Protein AF-A0A2K9D439-F1 (afdb_monomer)

Radius of gyration: 20.1 Å; Cα contacts (8 Å, |Δi|>4): 12; chains: 1; bounding box: 40×27×56 Å

Sequence (75 aa):
MIKSLALMLAAGLLAGCGSTPNAAPEAGKPAPEQKKSCYQADWQAETMPVINKRIGNERLEKYDAAPNGQEQGCP

Structure (mmCIF, N/CA/C/O backbone):
data_AF-A0A2K9D439-F1
#
_entry.id   AF-A0A2K9D439-F1
#
loop_
_atom_site.group_PDB
_atom_site.id
_atom_site.type_symbol
_atom_site.label_atom_id
_atom_site.label_alt_id
_atom_site.label_comp_id
_atom_site.label_asym_id
_atom_site.label_entity_id
_atom_site.label_seq_id
_atom_site.pdbx_PDB_ins_code
_atom_site.Cartn_x
_atom_site.Cartn_y
_atom_site.Cartn_z
_atom_site.occupancy
_atom_site.B_iso_or_equiv
_atom_site.auth_seq_id
_atom_site.auth_comp_id
_atom_site.auth_asym_id
_atom_site.auth_atom_id
_atom_site.pdbx_PDB_model_num
ATOM 1 N N . MET A 1 1 ? -13.768 -14.549 41.411 1.00 57.66 1 MET A N 1
ATOM 2 C CA . MET A 1 1 ? -14.388 -13.785 40.300 1.00 57.66 1 MET A CA 1
A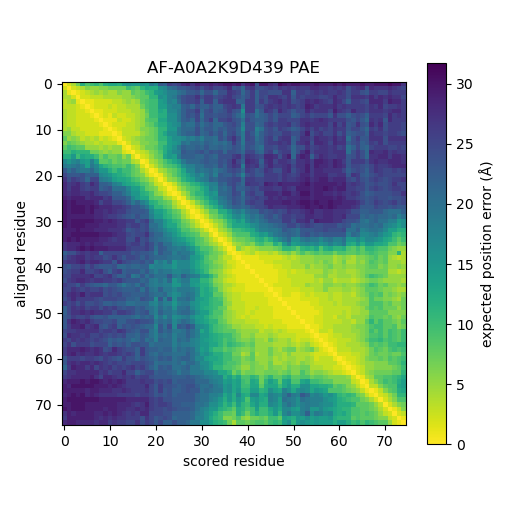TOM 3 C C . MET A 1 1 ? -13.529 -13.755 39.031 1.00 57.66 1 MET A C 1
ATOM 5 O O . MET A 1 1 ? -14.076 -13.866 37.946 1.00 57.66 1 MET A O 1
ATOM 9 N N . ILE A 1 2 ? -12.195 -13.700 39.135 1.00 70.12 2 ILE A N 1
ATOM 10 C CA . ILE A 1 2 ? -11.262 -13.683 37.982 1.00 70.12 2 ILE A CA 1
ATOM 11 C C . ILE A 1 2 ? -11.393 -14.910 37.056 1.00 70.12 2 ILE A C 1
ATOM 13 O O . ILE A 1 2 ? -11.284 -14.792 35.840 1.00 70.12 2 ILE A O 1
ATOM 17 N N . LYS A 1 3 ? -11.692 -16.086 37.621 1.00 65.69 3 LYS A N 1
ATOM 18 C CA . LYS A 1 3 ? -11.795 -17.348 36.869 1.00 65.69 3 LYS A CA 1
ATOM 19 C C . LYS A 1 3 ? -12.962 -17.364 35.870 1.00 65.69 3 LYS A C 1
ATOM 21 O O . LYS A 1 3 ? -12.825 -17.928 34.792 1.00 65.69 3 LYS A O 1
ATOM 26 N N . SER A 1 4 ? -14.067 -16.691 36.195 1.00 76.69 4 SER A N 1
ATOM 27 C CA . SER A 1 4 ? -15.226 -16.561 35.301 1.00 76.69 4 SER A CA 1
ATOM 28 C C . SER A 1 4 ? -14.962 -15.577 34.158 1.00 76.69 4 SER A C 1
ATOM 30 O O . SER A 1 4 ? -15.399 -15.808 33.036 1.00 76.69 4 SER A O 1
ATOM 32 N N . LEU A 1 5 ? -14.197 -14.512 34.427 1.00 76.88 5 LEU A N 1
ATOM 33 C CA . LEU A 1 5 ? -13.815 -13.520 33.419 1.00 76.88 5 LEU A CA 1
ATOM 34 C C . LEU A 1 5 ? -12.867 -14.124 32.372 1.00 76.88 5 LEU A C 1
ATOM 36 O O . LEU A 1 5 ? -13.078 -13.949 31.175 1.00 76.88 5 LEU A O 1
ATOM 40 N N . ALA A 1 6 ? -11.876 -14.903 32.817 1.00 81.12 6 ALA A N 1
ATOM 41 C CA . ALA A 1 6 ? -10.965 -15.622 31.925 1.00 81.12 6 ALA A CA 1
ATOM 42 C C . ALA A 1 6 ? -11.705 -16.617 31.009 1.00 81.12 6 ALA A C 1
ATOM 44 O O . ALA A 1 6 ? -11.380 -16.735 29.830 1.00 81.12 6 ALA A O 1
ATOM 45 N N . LEU A 1 7 ? -12.735 -17.287 31.536 1.00 81.06 7 LEU A N 1
ATOM 46 C CA . LEU A 1 7 ? -13.574 -18.219 30.777 1.00 81.06 7 LEU A CA 1
ATOM 47 C C . LEU A 1 7 ? -14.404 -17.517 29.691 1.00 81.06 7 LEU A C 1
ATOM 49 O O . LEU A 1 7 ? -14.485 -18.015 28.571 1.00 81.06 7 LEU A O 1
ATOM 53 N N . MET A 1 8 ? -14.972 -16.347 29.997 1.00 82.31 8 MET A N 1
ATOM 54 C CA . MET A 1 8 ? -15.737 -15.550 29.028 1.00 82.31 8 MET A CA 1
ATOM 55 C C . MET A 1 8 ? -1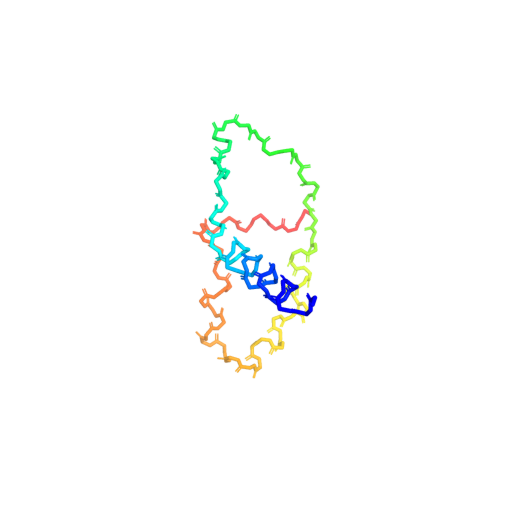4.861 -15.006 27.895 1.00 82.31 8 MET A C 1
ATOM 57 O O . MET A 1 8 ? -15.257 -15.062 26.732 1.00 82.31 8 MET A O 1
ATOM 61 N N . LEU A 1 9 ? -13.648 -14.543 28.214 1.00 83.38 9 LEU A N 1
ATOM 62 C CA . LEU A 1 9 ? -12.680 -14.094 27.210 1.00 83.38 9 LEU A CA 1
ATOM 63 C C . LEU A 1 9 ? -12.265 -15.234 26.275 1.00 83.38 9 LEU A C 1
ATOM 65 O O . LEU A 1 9 ? -12.308 -15.067 25.059 1.00 83.38 9 LEU A O 1
ATOM 69 N N . ALA A 1 10 ? -11.929 -16.406 26.822 1.00 81.38 10 ALA A N 1
ATOM 70 C CA . ALA A 1 10 ? -11.557 -17.559 26.007 1.00 81.38 10 ALA A CA 1
ATOM 71 C C . ALA A 1 10 ? -12.686 -17.965 25.043 1.00 81.38 10 ALA A C 1
ATOM 73 O O . ALA A 1 10 ? -12.443 -18.139 23.851 1.00 81.38 10 ALA A O 1
ATOM 74 N N . ALA A 1 11 ? -13.931 -18.039 25.523 1.00 77.50 11 ALA A N 1
ATOM 75 C CA . ALA A 1 11 ? -15.078 -18.368 24.678 1.00 77.50 11 ALA A CA 1
ATOM 76 C C . ALA A 1 11 ? -15.319 -17.323 23.567 1.00 77.50 11 ALA A C 1
ATOM 78 O O . ALA A 1 11 ? -15.584 -17.694 22.423 1.00 77.50 11 ALA A O 1
ATOM 79 N N . GLY A 1 12 ? -15.172 -16.030 23.877 1.00 78.56 12 GLY A N 1
ATOM 80 C CA . GLY A 1 12 ? -15.318 -14.946 22.901 1.00 78.56 12 GLY A CA 1
ATOM 81 C C . GLY A 1 12 ? -14.257 -14.972 21.796 1.00 78.56 12 GLY A C 1
ATOM 82 O O . GLY A 1 12 ? -14.591 -14.807 20.624 1.00 78.56 12 GLY A O 1
ATOM 83 N N . LEU A 1 13 ? -12.993 -15.243 22.143 1.00 78.56 13 LEU A N 1
ATOM 84 C CA . LEU A 1 13 ? -11.906 -15.361 21.164 1.00 78.56 13 LEU A CA 1
ATOM 85 C C . LEU A 1 13 ? -12.094 -16.560 20.220 1.00 78.56 13 LEU A C 1
ATOM 87 O O . LEU A 1 13 ? -11.854 -16.428 19.020 1.00 78.56 13 LEU A O 1
ATOM 91 N N . LEU A 1 14 ? -12.559 -17.707 20.729 1.00 72.62 14 LEU A N 1
ATOM 92 C CA . LEU A 1 14 ? -12.825 -18.874 19.881 1.00 72.62 14 LEU A CA 1
ATOM 93 C C . LEU A 1 14 ? -14.016 -18.648 18.934 1.00 72.62 14 LEU A C 1
ATOM 95 O O . LEU A 1 14 ? -13.945 -19.040 17.771 1.00 72.62 14 LEU A O 1
ATOM 99 N N . ALA A 1 15 ? -15.081 -17.982 19.391 1.00 68.12 15 ALA A N 1
ATOM 100 C CA . ALA A 1 15 ? -16.235 -17.667 18.544 1.00 68.12 15 ALA A CA 1
ATOM 101 C C . ALA A 1 15 ? -15.914 -16.602 17.477 1.00 68.12 15 ALA A C 1
ATOM 103 O O . ALA A 1 15 ? -16.401 -16.687 16.350 1.00 68.12 15 ALA A O 1
ATOM 104 N N . GLY A 1 16 ? -15.061 -15.625 17.806 1.00 64.44 16 GLY A N 1
ATOM 105 C CA . GLY A 1 16 ? -14.661 -14.561 16.883 1.00 64.44 16 GLY A CA 1
ATOM 106 C C . GLY A 1 16 ? -13.756 -15.027 15.738 1.00 64.44 16 GLY A C 1
ATOM 107 O O . GLY A 1 16 ? -13.824 -14.463 14.651 1.00 64.44 16 GLY A O 1
ATOM 108 N N . CYS A 1 17 ? -12.945 -16.070 15.947 1.00 65.69 17 CYS A N 1
ATOM 109 C CA . CYS A 1 17 ? -12.014 -16.576 14.928 1.00 65.69 17 CYS A CA 1
ATOM 110 C C . CYS A 1 17 ? -12.624 -17.671 14.024 1.00 65.69 17 CYS A C 1
ATOM 112 O O . CYS A 1 17 ? -12.070 -17.983 12.974 1.00 65.69 17 CYS A O 1
ATOM 114 N N . GLY A 1 18 ? -13.762 -18.260 14.418 1.00 58.94 18 GLY A N 1
ATOM 115 C CA . GLY A 1 18 ? -14.456 -19.324 13.675 1.00 58.94 18 GLY A CA 1
ATOM 116 C C . GLY A 1 18 ? -15.694 -18.875 12.891 1.00 58.94 18 GLY A C 1
ATOM 117 O O . GLY A 1 18 ? -16.343 -19.705 12.254 1.00 58.94 18 GLY A O 1
ATOM 118 N N . SER A 1 19 ? -16.048 -17.587 12.936 1.00 62.22 19 SER A N 1
ATOM 119 C CA . SER A 1 19 ? -17.191 -17.058 12.190 1.00 62.22 19 SER A CA 1
ATOM 120 C C . SER A 1 19 ? -16.832 -16.943 10.711 1.00 62.22 19 SER A C 1
ATOM 122 O O . SER A 1 19 ? -16.259 -15.955 10.254 1.00 62.22 19 SER A O 1
ATOM 124 N N . THR A 1 20 ? -17.151 -17.984 9.946 1.00 61.28 20 THR A N 1
ATOM 125 C CA . THR A 1 20 ? -17.290 -17.839 8.498 1.00 61.28 20 THR A CA 1
ATOM 126 C C . THR A 1 20 ? -18.482 -16.911 8.256 1.00 61.28 20 THR A C 1
ATOM 128 O O . THR A 1 20 ? -19.561 -17.174 8.793 1.00 61.28 20 THR A O 1
ATOM 131 N N . PRO A 1 21 ? -18.330 -15.80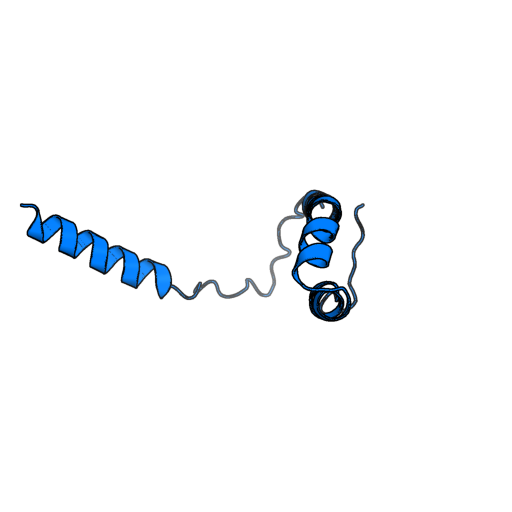0 7.511 1.00 59.03 21 PRO A N 1
ATOM 132 C CA . PRO A 1 21 ? -19.459 -14.931 7.221 1.00 59.03 21 PRO A CA 1
ATOM 133 C C . PRO A 1 21 ? -20.504 -15.728 6.432 1.00 59.03 21 PRO A C 1
ATOM 135 O O . PRO A 1 21 ? -20.347 -15.977 5.241 1.00 59.03 21 PRO A O 1
ATOM 138 N N . ASN A 1 22 ? -21.584 -16.137 7.103 1.00 54.62 22 ASN A N 1
ATOM 139 C CA . ASN A 1 22 ? -22.775 -16.702 6.474 1.00 54.62 22 ASN A CA 1
ATOM 140 C C . ASN A 1 22 ? -23.640 -15.554 5.939 1.00 54.62 22 ASN A C 1
ATOM 142 O O . ASN A 1 22 ? -24.778 -15.339 6.348 1.00 54.62 22 ASN A O 1
ATOM 146 N N . ALA A 1 23 ? -23.037 -14.743 5.078 1.00 61.47 23 ALA A N 1
ATOM 147 C CA . ALA A 1 23 ? -23.770 -13.879 4.184 1.00 61.47 23 ALA A CA 1
ATOM 148 C C . ALA A 1 23 ? -23.812 -14.631 2.858 1.00 61.47 23 ALA A C 1
ATOM 150 O O . ALA A 1 23 ? -22.802 -14.723 2.159 1.00 61.47 23 ALA A O 1
ATOM 151 N N . ALA A 1 24 ? -24.968 -15.206 2.527 1.00 60.41 24 ALA A N 1
ATOM 152 C CA . ALA A 1 24 ? -25.225 -15.568 1.143 1.00 60.41 24 ALA A CA 1
ATOM 153 C C . ALA A 1 24 ? -24.959 -14.307 0.302 1.00 60.41 24 ALA A C 1
ATOM 155 O O . ALA A 1 24 ? -25.489 -13.246 0.653 1.00 60.41 24 ALA A O 1
ATOM 156 N N . PRO A 1 25 ? -24.133 -14.369 -0.759 1.00 53.50 25 PRO A N 1
ATOM 157 C CA . PRO A 1 25 ? -24.053 -13.261 -1.694 1.00 53.50 25 PRO A CA 1
ATOM 158 C C . PRO A 1 25 ? -25.488 -12.956 -2.127 1.00 53.50 25 PRO A C 1
ATOM 160 O O . PRO A 1 25 ? -26.199 -13.881 -2.527 1.00 53.50 25 PRO A O 1
ATOM 163 N N . GLU A 1 26 ? -25.946 -11.706 -2.011 1.00 58.19 26 GLU A N 1
ATOM 164 C CA . GLU A 1 26 ? -27.204 -11.294 -2.636 1.00 58.19 26 GLU A CA 1
ATOM 165 C C . GLU A 1 26 ? -27.008 -11.380 -4.156 1.00 58.19 26 GLU A C 1
ATOM 167 O O . GLU A 1 26 ? -26.710 -10.401 -4.836 1.00 58.19 26 GLU A O 1
ATOM 172 N N . ALA A 1 27 ? -27.117 -12.594 -4.696 1.00 55.09 27 ALA A N 1
ATOM 173 C CA . ALA A 1 27 ? -27.103 -12.880 -6.113 1.00 55.09 27 ALA A CA 1
ATOM 174 C C . ALA A 1 27 ? -28.378 -12.276 -6.709 1.00 55.09 27 ALA A C 1
ATOM 176 O O . ALA A 1 27 ? -29.428 -12.911 -6.739 1.00 55.09 27 ALA A O 1
ATOM 177 N N . GLY A 1 28 ? -28.299 -11.012 -7.121 1.00 55.84 28 GLY A N 1
ATOM 178 C CA . GLY A 1 28 ? -29.367 -10.357 -7.872 1.00 55.84 28 GLY A CA 1
ATOM 179 C C . GLY A 1 28 ? -29.745 -8.952 -7.424 1.00 55.84 28 GLY A C 1
ATOM 180 O O . GLY A 1 28 ? -30.579 -8.342 -8.088 1.00 55.84 28 GLY A O 1
ATOM 181 N N . LYS A 1 29 ? -29.145 -8.398 -6.364 1.00 48.62 29 LYS A N 1
ATOM 182 C CA . LYS A 1 29 ? -29.265 -6.959 -6.103 1.00 48.62 29 LYS A CA 1
ATOM 183 C C . LYS A 1 29 ? -27.990 -6.265 -6.561 1.00 48.62 29 LYS A C 1
ATOM 185 O O . LYS A 1 29 ? -26.916 -6.673 -6.117 1.00 48.62 29 LYS A O 1
ATOM 190 N N . PRO A 1 30 ? -28.062 -5.243 -7.436 1.00 52.97 30 PRO A N 1
ATOM 191 C CA . PRO A 1 30 ? -26.904 -4.393 -7.638 1.00 52.97 30 PRO A CA 1
ATOM 192 C C . PRO A 1 30 ? -26.532 -3.848 -6.262 1.00 52.97 30 PRO A C 1
ATOM 194 O O . PRO A 1 30 ? -27.385 -3.294 -5.560 1.00 52.97 30 PRO A O 1
ATOM 197 N N . ALA A 1 31 ? -25.280 -4.064 -5.855 1.00 59.00 31 ALA A N 1
ATOM 198 C CA . ALA A 1 31 ? -24.742 -3.362 -4.704 1.00 59.00 31 ALA A CA 1
ATOM 199 C C . ALA A 1 31 ? -25.081 -1.872 -4.889 1.00 59.00 31 ALA A C 1
ATOM 201 O O . ALA A 1 31 ? -25.004 -1.390 -6.027 1.00 59.00 31 ALA A O 1
ATOM 202 N N . PRO A 1 32 ? -25.502 -1.152 -3.830 1.00 53.41 32 PRO A N 1
ATOM 203 C CA . PRO A 1 32 ? -25.685 0.290 -3.946 1.00 53.41 32 PRO A CA 1
ATOM 204 C C . PRO A 1 32 ? -24.424 0.847 -4.600 1.00 53.41 32 PRO A C 1
ATOM 206 O O . PRO A 1 32 ? -23.341 0.399 -4.217 1.00 53.41 32 PRO A O 1
ATOM 209 N N . GLU A 1 33 ? -24.559 1.729 -5.601 1.00 55.47 33 GLU A N 1
ATOM 210 C CA . GLU A 1 33 ? -23.405 2.358 -6.249 1.00 55.47 33 GLU A CA 1
ATOM 211 C C . GLU A 1 33 ? -22.554 2.998 -5.154 1.00 55.47 33 GLU A C 1
ATOM 213 O O . GLU A 1 33 ? -22.811 4.108 -4.682 1.00 55.47 33 GLU A O 1
ATOM 218 N N . GLN A 1 34 ? -21.555 2.255 -4.684 1.00 58.31 34 GLN A N 1
ATOM 219 C CA . GLN A 1 34 ? -20.552 2.795 -3.809 1.00 58.31 34 GLN A CA 1
ATOM 220 C C . GLN A 1 34 ? -19.827 3.771 -4.707 1.00 58.31 34 GLN A C 1
ATOM 222 O O . GLN A 1 34 ? -19.249 3.354 -5.712 1.00 58.31 34 GLN A O 1
ATOM 227 N N . LYS A 1 35 ? -19.948 5.070 -4.401 1.00 58.84 35 LYS A N 1
ATOM 228 C CA . LYS A 1 35 ? -19.170 6.119 -5.060 1.00 58.84 35 LYS A CA 1
ATOM 229 C C . LYS A 1 35 ? -17.758 5.572 -5.195 1.00 58.84 35 LYS A C 1
ATOM 231 O O . LYS A 1 35 ? -17.128 5.320 -4.168 1.00 58.84 35 LYS A O 1
ATOM 236 N N . LYS A 1 36 ? -17.331 5.290 -6.430 1.00 62.78 36 LYS A N 1
ATOM 237 C CA . LYS A 1 36 ? -16.045 4.646 -6.692 1.00 62.78 36 LYS A CA 1
ATOM 238 C C . LYS A 1 36 ? -14.977 5.581 -6.146 1.00 62.78 36 LYS A C 1
ATOM 240 O O . LYS A 1 36 ? -14.694 6.617 -6.734 1.00 62.78 36 LYS A O 1
ATOM 245 N N . SER A 1 37 ? -14.496 5.282 -4.946 1.00 67.38 37 SER A N 1
ATOM 246 C CA . SER A 1 37 ? -13.486 6.077 -4.274 1.00 67.38 37 SER A CA 1
ATOM 247 C C . SER A 1 37 ? -12.136 5.551 -4.710 1.00 67.38 37 SER A C 1
ATOM 249 O O . SER A 1 37 ? -11.879 4.350 -4.625 1.00 67.38 37 SER A O 1
ATOM 251 N N . CYS A 1 38 ? -11.257 6.459 -5.113 1.00 79.50 38 CYS A N 1
ATOM 252 C CA . CYS A 1 38 ? -9.865 6.133 -5.385 1.00 79.50 38 CYS A CA 1
ATOM 253 C C . CYS A 1 38 ? -9.089 5.682 -4.159 1.00 79.50 38 CYS A C 1
ATOM 255 O O . CYS A 1 38 ? -7.953 5.266 -4.310 1.00 79.50 38 CYS A O 1
ATOM 257 N N . TYR A 1 39 ? -9.682 5.719 -2.967 1.00 78.44 39 TYR A N 1
ATOM 258 C CA . TYR A 1 39 ? -9.012 5.353 -1.728 1.00 78.44 39 TYR A CA 1
ATOM 259 C C . TYR A 1 39 ? -8.295 3.996 -1.789 1.00 78.44 39 TYR A C 1
ATOM 261 O O . TYR A 1 39 ? -7.186 3.876 -1.289 1.00 78.44 39 TYR A O 1
ATOM 269 N N . GLN A 1 40 ? -8.882 2.983 -2.437 1.00 77.44 40 GLN A N 1
ATOM 270 C CA . GLN A 1 40 ? -8.236 1.673 -2.587 1.00 77.44 40 GLN A CA 1
ATOM 271 C C . GLN A 1 40 ? -6.964 1.754 -3.451 1.00 77.44 40 GLN A C 1
ATOM 273 O O . GLN A 1 40 ? -5.949 1.155 -3.107 1.00 77.44 40 GLN A O 1
ATOM 278 N N . ALA A 1 41 ? -7.027 2.489 -4.565 1.00 77.75 41 ALA A N 1
ATOM 279 C CA . ALA A 1 41 ? -5.908 2.662 -5.489 1.00 77.75 41 ALA A CA 1
ATOM 280 C C . ALA A 1 41 ? -4.827 3.586 -4.905 1.00 77.75 41 ALA A C 1
ATOM 282 O O . ALA A 1 41 ? -3.641 3.298 -5.024 1.00 77.75 41 ALA A O 1
ATOM 283 N N . ASP A 1 42 ? -5.242 4.653 -4.224 1.00 81.69 42 ASP A N 1
ATOM 284 C CA . ASP A 1 42 ? -4.382 5.604 -3.519 1.00 81.69 42 ASP A CA 1
ATOM 285 C C . ASP A 1 42 ? -3.611 4.904 -2.394 1.00 81.69 42 ASP A C 1
ATOM 287 O O . ASP A 1 42 ? -2.383 4.930 -2.359 1.00 81.69 42 ASP A O 1
ATOM 291 N N . TRP A 1 43 ? -4.319 4.126 -1.570 1.00 83.19 43 TRP A N 1
ATOM 292 C CA . TRP A 1 43 ? -3.701 3.308 -0.534 1.00 83.19 43 TRP A CA 1
ATOM 293 C C . TRP A 1 43 ? -2.670 2.329 -1.107 1.00 83.19 43 TRP A C 1
ATOM 295 O O . TRP A 1 43 ? -1.589 2.175 -0.532 1.00 83.19 43 TRP A O 1
ATOM 305 N N . GLN A 1 44 ? -2.964 1.682 -2.242 1.00 81.75 44 GLN A N 1
ATOM 306 C CA . GLN A 1 44 ? -2.001 0.802 -2.909 1.00 81.75 44 GLN A CA 1
ATOM 307 C C . GLN A 1 44 ? -0.789 1.575 -3.438 1.00 81.75 44 GLN A C 1
ATOM 309 O O . GLN A 1 44 ? 0.334 1.144 -3.189 1.00 81.75 44 GLN A O 1
ATOM 314 N N . ALA A 1 45 ? -0.978 2.736 -4.070 1.00 82.69 45 ALA A N 1
ATOM 315 C CA . ALA A 1 45 ? 0.124 3.571 -4.549 1.00 82.69 45 ALA A CA 1
ATOM 316 C C . ALA A 1 45 ? 1.063 4.008 -3.408 1.00 82.69 45 ALA A C 1
ATOM 318 O O . ALA A 1 45 ? 2.285 4.012 -3.574 1.00 82.69 45 ALA A O 1
ATOM 319 N N . GLU A 1 46 ? 0.511 4.315 -2.232 1.00 85.75 46 GLU A N 1
ATOM 320 C CA . GLU A 1 46 ? 1.292 4.693 -1.053 1.00 85.75 46 GLU A CA 1
ATOM 321 C C . GLU A 1 46 ? 2.007 3.502 -0.390 1.00 85.75 46 GLU A C 1
ATOM 323 O O . GLU A 1 46 ? 3.145 3.631 0.072 1.00 85.75 46 GLU A O 1
ATOM 328 N N . THR A 1 47 ? 1.373 2.325 -0.328 1.00 84.25 47 THR A N 1
ATOM 329 C CA . THR A 1 47 ? 1.927 1.165 0.400 1.00 84.25 47 THR A CA 1
ATOM 330 C C . THR A 1 47 ? 2.762 0.212 -0.453 1.00 84.25 47 THR A C 1
ATOM 332 O O . THR A 1 47 ? 3.681 -0.420 0.082 1.00 84.25 47 THR A O 1
ATOM 335 N N . MET A 1 48 ? 2.528 0.130 -1.766 1.00 86.31 48 MET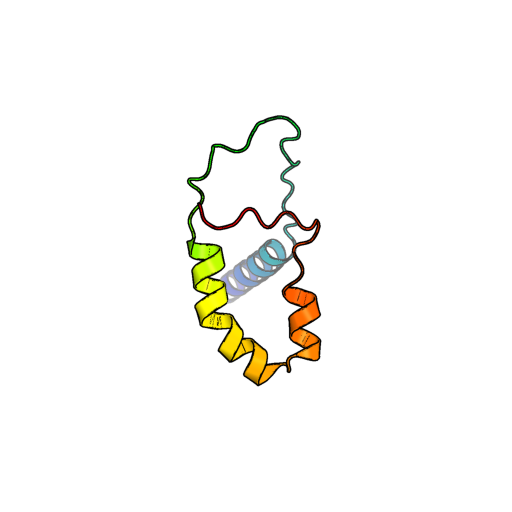 A N 1
ATOM 336 C CA . MET A 1 48 ? 3.265 -0.748 -2.687 1.00 86.31 48 MET A CA 1
ATOM 337 C C . MET A 1 48 ? 4.788 -0.590 -2.601 1.00 86.31 48 MET A C 1
ATOM 339 O O . MET A 1 48 ? 5.469 -1.614 -2.523 1.00 86.31 48 MET A O 1
ATOM 343 N N . PRO A 1 49 ? 5.373 0.624 -2.526 1.00 85.62 49 PRO A N 1
ATOM 344 C CA . PRO A 1 49 ? 6.825 0.770 -2.408 1.00 85.62 49 PRO A CA 1
ATOM 345 C C . PRO A 1 49 ? 7.396 0.110 -1.145 1.00 85.62 49 PRO A C 1
ATOM 347 O O . PRO A 1 49 ? 8.476 -0.485 -1.173 1.00 85.62 49 PRO A O 1
ATOM 350 N N . VAL A 1 50 ? 6.665 0.183 -0.0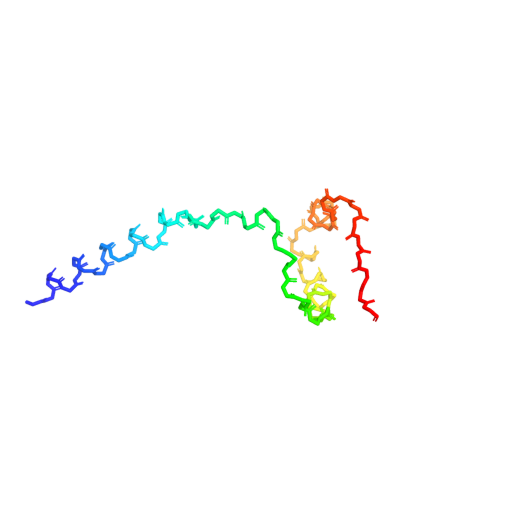28 1.00 88.88 50 VAL A N 1
ATOM 351 C CA . VAL A 1 50 ? 7.070 -0.423 1.249 1.00 88.88 50 VAL A CA 1
ATOM 352 C C . VAL A 1 50 ? 6.986 -1.943 1.173 1.00 88.88 50 VAL A C 1
ATOM 354 O O . VAL A 1 50 ? 7.883 -2.635 1.659 1.00 88.88 50 VAL A O 1
ATOM 357 N N . ILE A 1 51 ? 5.922 -2.462 0.562 1.00 85.75 51 ILE A N 1
ATOM 358 C CA . ILE A 1 51 ? 5.723 -3.898 0.376 1.00 85.75 51 ILE A CA 1
ATOM 359 C C . ILE A 1 51 ? 6.802 -4.450 -0.558 1.00 85.75 51 ILE A C 1
ATOM 361 O O . ILE A 1 51 ? 7.504 -5.380 -0.162 1.00 85.75 51 ILE A O 1
ATOM 365 N N . ASN A 1 52 ? 7.016 -3.825 -1.720 1.00 86.06 52 ASN A N 1
ATOM 366 C CA . ASN A 1 52 ? 8.043 -4.214 -2.689 1.00 86.06 52 ASN A CA 1
ATOM 367 C C . ASN A 1 52 ? 9.427 -4.322 -2.032 1.00 86.06 52 ASN A C 1
ATOM 369 O O . ASN A 1 52 ? 10.136 -5.314 -2.187 1.00 86.06 52 ASN A O 1
ATOM 373 N N . LYS A 1 53 ? 9.775 -3.345 -1.185 1.00 87.75 53 LYS A N 1
ATOM 374 C CA . LYS A 1 53 ? 11.040 -3.342 -0.440 1.00 87.75 53 LYS A CA 1
ATOM 375 C C . LYS A 1 53 ? 11.187 -4.517 0.538 1.00 87.75 53 LYS A C 1
ATOM 377 O O . LYS A 1 53 ? 12.313 -4.893 0.852 1.00 87.75 53 LYS A O 1
ATOM 382 N N . ARG A 1 54 ? 10.086 -5.076 1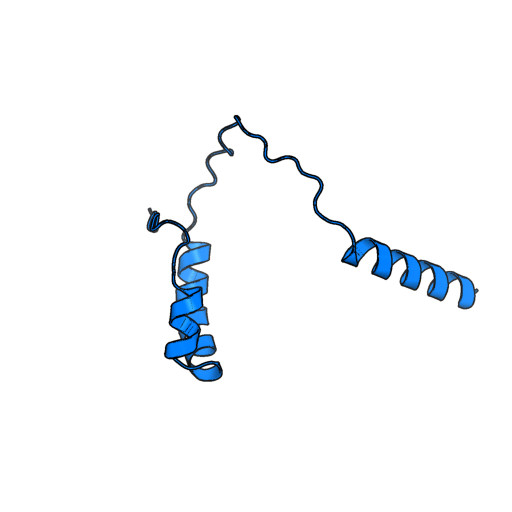.056 1.00 88.62 54 ARG A N 1
ATOM 383 C CA . ARG A 1 54 ? 10.106 -6.210 1.999 1.00 88.62 54 ARG A CA 1
ATOM 384 C C . ARG A 1 54 ? 10.065 -7.571 1.316 1.00 88.62 54 ARG A C 1
ATOM 386 O O . ARG A 1 54 ? 10.687 -8.493 1.832 1.00 88.62 54 ARG A O 1
ATOM 393 N N . ILE A 1 55 ? 9.297 -7.715 0.237 1.00 86.06 55 ILE A N 1
ATOM 394 C CA . ILE A 1 55 ? 8.995 -9.032 -0.348 1.00 86.06 55 ILE A CA 1
ATOM 395 C C . ILE A 1 55 ? 9.675 -9.291 -1.693 1.00 86.06 55 ILE A C 1
ATOM 397 O O . ILE A 1 55 ? 9.685 -10.442 -2.119 1.00 86.06 55 ILE A O 1
ATOM 401 N N . GLY A 1 56 ? 10.251 -8.264 -2.324 1.00 86.12 56 GLY A N 1
ATOM 402 C CA . GLY A 1 56 ? 10.823 -8.357 -3.666 1.00 86.12 56 GLY A CA 1
ATOM 403 C C . GLY A 1 56 ? 9.763 -8.259 -4.765 1.00 86.12 56 GLY A C 1
ATOM 404 O O . GLY A 1 56 ? 8.590 -8.589 -4.562 1.00 86.12 56 GLY A O 1
ATOM 405 N N . ASN A 1 57 ? 10.188 -7.807 -5.945 1.00 81.88 57 ASN A N 1
ATOM 406 C CA . ASN A 1 57 ? 9.289 -7.530 -7.064 1.00 81.88 57 ASN A CA 1
ATOM 407 C C . ASN A 1 57 ? 8.610 -8.812 -7.570 1.00 81.88 57 ASN A C 1
ATOM 409 O O . ASN A 1 57 ? 7.404 -8.823 -7.794 1.00 81.88 57 ASN A O 1
ATOM 413 N N . GLU A 1 58 ? 9.348 -9.927 -7.627 1.00 78.94 58 GLU A N 1
ATOM 414 C CA . GLU A 1 58 ? 8.821 -11.213 -8.104 1.00 78.94 58 GLU A CA 1
ATOM 415 C C . GLU A 1 58 ? 7.681 -11.778 -7.238 1.00 78.94 58 GLU A C 1
ATOM 417 O O . GLU A 1 58 ? 6.862 -12.577 -7.692 1.00 78.94 58 GLU A O 1
ATOM 422 N N . ARG A 1 59 ? 7.612 -11.387 -5.960 1.00 73.94 59 ARG A N 1
ATOM 423 C CA . ARG A 1 59 ? 6.535 -11.803 -5.051 1.00 73.94 59 ARG A CA 1
ATOM 424 C C . ARG A 1 59 ? 5.357 -10.839 -5.084 1.00 73.94 59 ARG A C 1
ATOM 426 O O . ARG A 1 59 ? 4.262 -11.265 -4.724 1.00 73.94 59 ARG A O 1
ATOM 433 N N . LEU A 1 60 ? 5.576 -9.586 -5.481 1.00 77.00 60 LEU A N 1
ATOM 434 C CA . LEU A 1 60 ? 4.551 -8.549 -5.560 1.00 77.00 60 LEU A CA 1
ATOM 435 C C . LEU A 1 60 ? 3.631 -8.746 -6.769 1.00 77.00 60 LEU A C 1
ATOM 437 O O . LEU A 1 60 ? 2.419 -8.640 -6.619 1.00 77.00 60 LEU A O 1
ATOM 441 N N . GLU A 1 61 ? 4.181 -9.162 -7.914 1.00 76.25 61 GLU A N 1
ATOM 442 C CA . GLU A 1 61 ? 3.427 -9.416 -9.156 1.00 76.25 61 GLU A CA 1
ATOM 443 C C . GLU A 1 61 ? 2.267 -10.410 -8.966 1.00 76.25 61 GLU A C 1
ATOM 445 O O . GLU A 1 61 ? 1.233 -10.325 -9.626 1.00 76.25 61 GLU A O 1
ATOM 450 N N . LYS A 1 62 ? 2.396 -11.338 -8.009 1.00 75.31 62 LYS A N 1
ATOM 451 C CA . LYS A 1 62 ? 1.326 -12.276 -7.640 1.00 75.31 62 LYS A CA 1
ATOM 452 C C . LYS A 1 62 ? 0.111 -11.591 -6.996 1.00 75.31 62 LYS A C 1
ATOM 454 O O . LYS A 1 62 ? -0.986 -12.144 -7.048 1.00 75.31 62 LYS A O 1
ATOM 459 N N . TYR A 1 63 ? 0.311 -10.451 -6.342 1.00 71.56 63 TYR A N 1
ATOM 460 C CA . TYR A 1 63 ? -0.714 -9.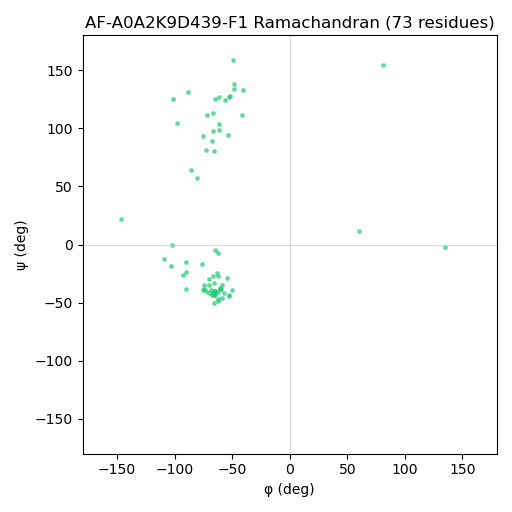716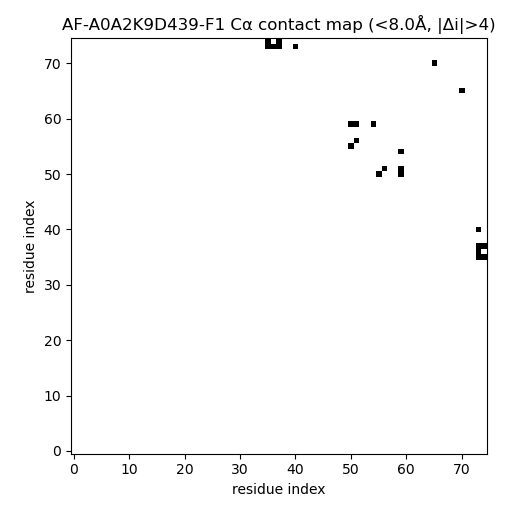 -5.599 1.00 71.56 63 TYR A CA 1
ATOM 461 C C . TYR A 1 63 ? -1.241 -8.486 -6.350 1.00 71.56 63 TYR A C 1
ATOM 463 O O . TYR A 1 63 ? -2.341 -8.042 -6.029 1.00 71.56 63 TYR A O 1
ATOM 471 N N . ASP A 1 64 ? -0.512 -7.991 -7.357 1.00 73.12 64 ASP A N 1
ATOM 472 C CA . ASP A 1 64 ? -0.949 -6.895 -8.242 1.00 73.12 64 ASP A CA 1
ATOM 473 C C . ASP A 1 64 ? -1.976 -7.343 -9.300 1.00 73.12 64 ASP A C 1
ATOM 475 O O . ASP A 1 64 ? -2.670 -6.520 -9.893 1.00 73.12 64 ASP A O 1
ATOM 479 N N . ALA A 1 65 ? -2.119 -8.648 -9.548 1.00 68.12 65 ALA A N 1
ATOM 480 C CA . ALA A 1 65 ? -3.054 -9.148 -10.550 1.00 68.12 65 ALA A CA 1
ATOM 481 C C . ALA A 1 65 ? -4.520 -8.992 -10.097 1.00 68.12 65 ALA A C 1
ATOM 483 O O . ALA A 1 65 ? -4.999 -9.711 -9.214 1.00 68.12 65 ALA A O 1
ATOM 484 N N . ALA A 1 66 ? -5.273 -8.111 -10.763 1.00 62.84 66 ALA A N 1
ATOM 485 C CA . ALA A 1 66 ? -6.724 -8.070 -10.624 1.00 62.84 66 ALA A CA 1
ATOM 486 C C . ALA A 1 66 ? -7.319 -9.416 -11.093 1.00 62.84 66 ALA A C 1
ATOM 488 O O . ALA A 1 66 ? -7.062 -9.826 -12.229 1.00 62.84 66 ALA A O 1
ATOM 489 N N . PRO A 1 67 ? -8.151 -10.101 -10.284 1.00 55.72 67 PRO A N 1
ATOM 490 C CA . PRO A 1 67 ? -8.536 -11.495 -10.523 1.00 55.72 67 PRO A CA 1
ATOM 491 C C . PRO A 1 67 ? -9.299 -11.764 -11.830 1.00 55.72 67 PRO A C 1
ATOM 493 O O . PRO A 1 67 ? -9.506 -12.925 -12.151 1.00 55.72 67 PRO A O 1
ATOM 496 N N . ASN A 1 68 ? -9.694 -10.740 -12.596 1.00 56.69 68 ASN A N 1
ATOM 497 C CA . ASN A 1 68 ? -10.366 -10.890 -13.893 1.00 56.69 68 ASN A CA 1
ATOM 498 C C . ASN A 1 68 ? -10.023 -9.776 -14.907 1.00 56.69 68 ASN A C 1
ATOM 500 O O . ASN A 1 68 ? -10.834 -9.494 -15.787 1.00 56.69 68 ASN A O 1
ATOM 504 N N . GLY A 1 69 ? -8.891 -9.071 -14.758 1.00 56.44 69 GLY A N 1
ATOM 505 C CA . GLY A 1 69 ? -8.530 -7.951 -15.651 1.00 56.44 69 GLY A CA 1
ATOM 506 C C . GLY A 1 69 ? -9.533 -6.784 -15.661 1.00 56.44 69 GLY A C 1
ATOM 507 O O . GLY A 1 69 ? -9.463 -5.905 -16.514 1.00 56.44 69 GLY A O 1
ATOM 508 N N . GLN A 1 70 ? -10.485 -6.770 -14.721 1.00 55.28 70 GLN A N 1
ATOM 509 C CA . GLN A 1 70 ? -11.421 -5.671 -14.511 1.00 55.28 70 GLN A CA 1
ATOM 510 C C . GLN A 1 70 ? -10.779 -4.630 -13.600 1.00 55.28 70 GLN A C 1
ATOM 512 O O . GLN A 1 70 ? -11.234 -4.384 -12.485 1.00 55.28 70 GLN A O 1
ATOM 517 N N . GLU A 1 71 ? -9.704 -4.015 -14.075 1.00 59.09 71 GLU A N 1
ATOM 518 C CA . GLU A 1 71 ? -9.258 -2.743 -13.528 1.00 59.09 71 GLU A CA 1
ATOM 519 C C . GLU A 1 71 ? -10.260 -1.691 -14.010 1.00 59.09 71 GLU A C 1
ATOM 521 O O . GLU A 1 71 ? -10.070 -1.011 -15.016 1.00 59.09 71 GLU A O 1
ATOM 526 N N . GLN A 1 72 ? -11.403 -1.585 -13.327 1.00 55.31 72 GLN A N 1
ATOM 527 C CA . GLN A 1 72 ? -12.140 -0.332 -13.375 1.00 55.31 72 GLN A CA 1
ATOM 528 C C . GLN A 1 72 ? -11.251 0.676 -12.667 1.00 55.31 72 GLN A C 1
ATOM 530 O O . GLN A 1 72 ? -11.189 0.698 -11.439 1.00 55.31 72 GLN A O 1
ATOM 535 N N . GLY A 1 73 ? -10.511 1.441 -13.469 1.00 59.22 73 GLY A N 1
ATOM 536 C CA . GLY A 1 73 ? -9.700 2.536 -12.976 1.00 59.22 73 GLY A CA 1
ATOM 537 C C . GLY A 1 73 ? -10.515 3.440 -12.056 1.00 59.22 73 GLY A C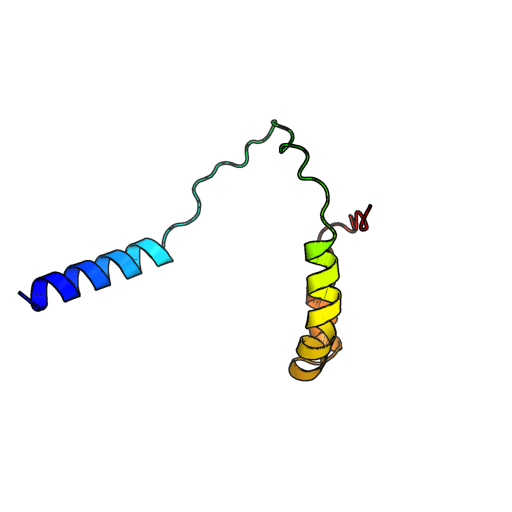 1
ATOM 538 O O . GLY A 1 73 ? -11.752 3.468 -12.085 1.00 59.22 73 GLY A O 1
ATOM 539 N N . CYS A 1 74 ? -9.786 4.185 -11.236 1.00 63.69 74 CYS A N 1
ATOM 540 C CA . CYS A 1 74 ? -10.314 5.392 -10.626 1.00 63.69 74 CYS A CA 1
ATOM 541 C C . CYS A 1 74 ? -11.157 6.181 -11.643 1.00 63.69 74 CYS A C 1
ATOM 543 O O . CYS A 1 74 ? -10.707 6.312 -12.783 1.00 63.69 74 CYS A O 1
ATOM 545 N N . PRO A 1 75 ? -12.368 6.636 -11.276 1.00 64.50 75 PRO A N 1
ATOM 546 C CA . PRO A 1 75 ? -13.195 7.431 -12.179 1.00 64.50 75 PRO A CA 1
ATOM 547 C C . PRO A 1 75 ? -12.476 8.695 -12.663 1.00 64.50 75 PRO A C 1
ATOM 549 O O . PRO A 1 75 ? -11.655 9.246 -11.893 1.00 64.50 75 PRO A O 1
#

Solvent-accessible surface area (backbone atoms only — not comparable to full-atom values): 4952 Å² total; per-residue (Å²): 116,68,71,60,53,54,51,52,52,54,53,49,55,56,55,67,75,66,63,71,80,87,64,76,76,69,86,84,59,81,70,76,84,66,75,78,63,46,61,67,60,51,51,45,67,68,45,44,65,60,49,36,73,74,63,37,64,86,59,44,60,75,70,71,57,58,96,76,75,73,74,76,65,71,122

Secondary structure (DSSP, 8-state):
-HHHHHHHHHHHHHHHHS--------TTSPPP-----THHHHHHHHHHHHHHHHH-HHHHHHHH--TTS------

Foldseek 3Di:
DVVVVVVVVVVVVVVVVPDDPPPDPPVPDDDPPPPQDCVVVVVCVVCVVVVCVVPPPVVVVVVPDDPPPPCPDDD

pLDDT: mean 70.37, std 11.62, range [48.62, 88.88]

Mean predicted aligned error: 16.48 Å